Protein AF-A0A968T5V4-F1 (afdb_monomer_lite)

Sequence (130 aa):
MKSITGNLVNMLKSNQYDEAEVVYFSEYIPVFDTMREAMNQYTDLFLAETDTNYIQAQKTGKGIYVSTSIGFLLLITILIFSAYLLTISITVPLKNVITAAEEIAGGNLHVKIEAEGNNETTQVLKAVEK

Secondary structure (DSSP, 8-state):
---HHHHHHHHHHTT-HHHHHHHIIIIIHHHHHHHHHHHHHHHHHHHHHHHHHHHHHHHHHHHHHHHHHHHHHHHHHHHHHHHHHHIIIIIHHHHHHHHHHHHHHTT---------SSSHHHHHHHHH--

Foldseek 3Di:
DDDLVNVLVVCVVVVVVVVSVCSCVPPVVVVVVVVVVVVVVVVVVVVVVVVVV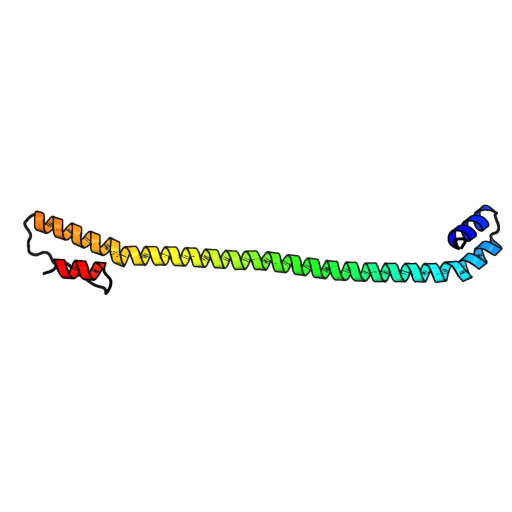VVVVVVVVVVVVVVVVVVVVVVVVVVVVVVVCCCVVPVVLVVLVVVQVVVVVVVPPPRARDQDDDDPSSVVSVVVRD

Radius of gyration: 44.03 Å; chains: 1; bounding box: 76×30×112 Å

Structure (mmCIF, N/CA/C/O backbone):
data_AF-A0A968T5V4-F1
#
_entry.id   AF-A0A968T5V4-F1
#
loop_
_atom_site.group_PDB
_atom_site.id
_atom_site.type_symbol
_atom_site.label_atom_id
_atom_site.label_alt_id
_atom_site.label_comp_id
_atom_site.label_asym_id
_atom_site.label_entity_id
_atom_site.label_seq_id
_atom_site.pdbx_PDB_ins_code
_atom_site.Cartn_x
_atom_site.Cartn_y
_atom_site.Cartn_z
_atom_site.occupancy
_atom_site.B_iso_or_equiv
_atom_site.auth_seq_id
_atom_site.auth_comp_id
_atom_site.auth_asym_id
_atom_site.auth_atom_id
_atom_site.pdbx_PDB_model_num
ATOM 1 N N . MET A 1 1 ? 41.272 4.673 -35.812 1.00 44.31 1 MET A N 1
ATOM 2 C CA . MET A 1 1 ? 40.244 4.055 -36.677 1.00 44.31 1 MET A CA 1
ATOM 3 C C . MET A 1 1 ? 39.354 5.175 -37.202 1.00 44.31 1 MET A C 1
ATOM 5 O O . MET A 1 1 ? 38.742 5.853 -36.388 1.00 44.31 1 MET A O 1
ATOM 9 N N . LYS A 1 2 ? 39.362 5.470 -38.510 1.00 58.44 2 LYS A N 1
ATOM 10 C CA . LYS A 1 2 ? 38.419 6.447 -39.093 1.00 58.44 2 LYS A CA 1
ATOM 11 C C . LYS A 1 2 ? 37.011 5.839 -39.029 1.00 58.44 2 LYS A C 1
ATOM 13 O O . LYS A 1 2 ? 36.854 4.670 -39.353 1.00 58.44 2 LYS A O 1
ATOM 18 N N . SER A 1 3 ? 36.013 6.608 -38.598 1.00 83.56 3 SER A N 1
ATOM 19 C CA . SER A 1 3 ? 34.607 6.177 -38.623 1.00 83.56 3 SER A CA 1
ATOM 20 C C . SER A 1 3 ? 34.164 5.943 -40.074 1.00 83.56 3 SER A C 1
ATOM 22 O O . SER A 1 3 ? 34.372 6.830 -40.903 1.00 83.56 3 SER A O 1
ATOM 24 N N . ILE A 1 4 ? 33.549 4.788 -40.372 1.00 86.75 4 ILE A N 1
ATOM 25 C CA . ILE A 1 4 ? 32.972 4.462 -41.695 1.00 86.75 4 ILE A CA 1
ATOM 26 C C . ILE A 1 4 ? 31.987 5.562 -42.113 1.00 86.75 4 ILE A C 1
ATOM 28 O O . ILE A 1 4 ? 32.078 6.087 -43.218 1.00 86.75 4 ILE A O 1
ATOM 32 N N . THR A 1 5 ? 31.145 6.019 -41.180 1.00 89.69 5 THR A N 1
ATOM 33 C CA . THR A 1 5 ? 30.246 7.168 -41.358 1.00 89.69 5 THR A CA 1
ATOM 34 C C . THR A 1 5 ? 31.005 8.432 -41.752 1.00 89.69 5 THR A C 1
ATOM 36 O O . THR A 1 5 ? 30.623 9.127 -42.687 1.00 89.69 5 THR A O 1
ATOM 39 N N . GLY A 1 6 ? 32.105 8.736 -41.059 1.00 90.19 6 GLY A N 1
ATOM 40 C CA . GLY A 1 6 ? 32.927 9.907 -41.361 1.00 90.19 6 GLY A CA 1
ATOM 41 C C . GLY A 1 6 ? 33.597 9.828 -42.734 1.00 90.19 6 GLY A C 1
ATOM 42 O O . GLY A 1 6 ? 33.727 10.846 -43.408 1.00 90.19 6 GLY A O 1
ATOM 43 N N . ASN A 1 7 ? 34.003 8.631 -43.165 1.00 89.69 7 ASN A N 1
ATOM 44 C CA . ASN A 1 7 ? 34.577 8.410 -44.491 1.00 89.69 7 ASN A CA 1
ATOM 45 C C . ASN A 1 7 ? 33.524 8.582 -45.594 1.00 89.69 7 ASN A C 1
ATOM 47 O O . ASN A 1 7 ? 33.723 9.373 -46.512 1.00 89.69 7 ASN A O 1
ATOM 51 N N . LEU A 1 8 ? 32.367 7.939 -45.430 1.00 90.12 8 LEU A N 1
ATOM 52 C CA . LEU A 1 8 ? 31.236 8.043 -46.348 1.00 90.12 8 LEU A CA 1
ATOM 53 C C . LEU A 1 8 ? 30.774 9.500 -46.519 1.00 90.12 8 LEU A C 1
ATOM 55 O O . LEU A 1 8 ? 30.615 9.980 -47.637 1.00 90.12 8 LEU A O 1
ATOM 59 N N . VAL A 1 9 ? 30.637 10.246 -45.418 1.00 91.50 9 VAL A N 1
ATOM 60 C CA . VAL A 1 9 ? 30.267 11.672 -45.452 1.00 91.50 9 VAL A CA 1
ATOM 61 C C . VAL A 1 9 ? 31.297 12.513 -46.210 1.00 91.50 9 VAL A C 1
ATOM 63 O O . VAL A 1 9 ? 30.924 13.465 -46.893 1.00 91.50 9 VAL A O 1
ATOM 66 N N . ASN A 1 10 ? 32.585 12.182 -46.114 1.00 92.62 10 ASN A N 1
ATOM 67 C CA . ASN A 1 10 ? 33.622 12.892 -46.859 1.00 92.62 10 ASN A CA 1
ATOM 68 C C . ASN A 1 10 ? 33.569 12.574 -48.360 1.00 92.62 10 ASN A C 1
ATOM 70 O O . ASN A 1 10 ? 33.668 13.501 -49.156 1.00 92.62 10 ASN A O 1
ATOM 74 N N . MET A 1 11 ? 33.344 11.314 -48.748 1.00 91.75 11 MET A N 1
ATOM 75 C CA . MET A 1 11 ? 33.174 10.922 -50.157 1.00 91.75 11 MET A CA 1
ATOM 76 C C . MET A 1 11 ? 31.968 11.625 -50.794 1.00 91.75 11 MET A C 1
ATOM 78 O O . MET A 1 11 ? 32.076 12.180 -51.887 1.00 91.75 11 MET A O 1
ATOM 82 N N . LEU A 1 12 ? 30.853 11.718 -50.060 1.00 90.56 12 LEU A N 1
ATOM 83 C CA . LEU A 1 12 ? 29.663 12.455 -50.494 1.00 90.56 12 LEU A CA 1
ATOM 84 C C . LEU A 1 12 ? 29.931 13.960 -50.672 1.00 90.56 12 LEU A C 1
ATOM 86 O O . LEU A 1 12 ? 29.453 14.559 -51.632 1.00 90.56 12 LEU A O 1
ATOM 90 N N . LYS A 1 13 ? 30.717 14.582 -49.781 1.00 92.88 13 LYS A N 1
ATOM 91 C CA . LYS A 1 13 ? 31.098 16.007 -49.882 1.00 92.88 13 LYS A CA 1
ATOM 92 C C . LYS A 1 13 ? 32.077 16.290 -51.023 1.00 92.88 13 LYS A C 1
ATOM 94 O O . LYS A 1 13 ? 32.057 17.386 -51.575 1.00 92.88 13 LYS A O 1
ATOM 99 N N . SER A 1 14 ? 32.913 15.317 -51.366 1.00 94.44 14 SER A N 1
ATOM 100 C CA . SER A 1 14 ? 33.883 15.401 -52.461 1.00 94.44 14 SER A CA 1
ATOM 101 C C . SER A 1 14 ? 33.298 15.016 -53.829 1.00 94.44 14 SER A C 1
ATOM 103 O O . SER A 1 14 ? 34.046 14.967 -54.800 1.00 94.44 14 SER A O 1
ATOM 105 N N . ASN A 1 15 ? 31.981 14.779 -53.931 1.00 93.12 15 ASN A N 1
ATOM 106 C CA . ASN A 1 15 ? 31.274 14.317 -55.140 1.00 93.12 15 ASN A CA 1
ATOM 107 C C . ASN A 1 15 ? 31.749 12.948 -55.673 1.00 93.12 15 ASN A C 1
ATOM 109 O O . ASN A 1 15 ? 31.599 12.650 -56.856 1.00 93.12 15 ASN A O 1
ATOM 113 N N . GLN A 1 16 ? 32.311 12.100 -54.808 1.00 94.19 16 GLN A N 1
ATOM 114 C CA . GLN A 1 16 ? 32.752 10.742 -55.146 1.00 94.19 16 GLN A CA 1
ATOM 115 C C . GLN A 1 16 ? 31.593 9.756 -54.946 1.00 94.19 16 GLN A C 1
ATOM 117 O O . GLN A 1 16 ? 31.594 8.960 -54.008 1.00 94.19 16 GLN A O 1
ATOM 122 N N . TYR A 1 17 ? 30.559 9.863 -55.783 1.00 91.56 17 TYR A N 1
ATOM 123 C CA . TYR A 1 17 ? 29.305 9.127 -55.588 1.00 91.56 17 TYR A CA 1
ATOM 124 C C . TYR A 1 17 ? 29.439 7.618 -55.806 1.00 91.56 17 TYR A C 1
ATOM 126 O O . TYR A 1 17 ? 28.932 6.863 -54.985 1.00 91.56 17 TYR A O 1
ATOM 134 N N . ASP A 1 18 ? 30.174 7.186 -56.831 1.00 93.19 18 ASP A N 1
ATOM 135 C CA . ASP A 1 18 ? 30.348 5.758 -57.138 1.00 93.19 18 ASP A CA 1
ATOM 136 C C . ASP A 1 18 ? 31.085 5.025 -56.000 1.00 93.19 18 ASP A C 1
ATOM 138 O O . ASP A 1 18 ? 30.702 3.941 -55.566 1.00 93.19 18 ASP A O 1
ATOM 142 N N . GLU A 1 19 ? 32.125 5.654 -55.449 1.00 89.56 19 GLU A N 1
ATOM 143 C CA . GLU A 1 19 ? 32.884 5.120 -54.313 1.00 89.56 19 GLU A CA 1
ATOM 144 C C . GLU A 1 19 ? 32.065 5.163 -53.015 1.00 89.56 19 GLU A C 1
ATOM 146 O O . GLU A 1 19 ? 32.116 4.229 -52.211 1.00 89.56 19 GLU A O 1
ATOM 151 N N . ALA A 1 20 ? 31.267 6.220 -52.820 1.00 91.00 20 ALA A N 1
ATOM 152 C CA . ALA A 1 20 ? 30.357 6.326 -51.686 1.00 91.00 20 ALA A CA 1
ATOM 153 C C . ALA A 1 20 ? 29.264 5.249 -51.727 1.00 91.00 20 ALA A C 1
ATOM 155 O O . ALA A 1 20 ? 28.933 4.692 -50.683 1.00 91.00 20 ALA A O 1
ATOM 156 N N . GLU A 1 21 ? 28.725 4.932 -52.905 1.00 92.00 21 GLU A N 1
ATOM 157 C CA . GLU A 1 21 ? 27.712 3.892 -53.092 1.00 92.00 21 GLU A CA 1
ATOM 158 C C . GLU A 1 21 ? 28.250 2.515 -52.692 1.00 92.00 21 GLU A C 1
ATOM 160 O O . GLU A 1 21 ? 27.620 1.800 -51.907 1.00 92.00 21 GLU A O 1
ATOM 165 N N . VAL A 1 22 ? 29.458 2.178 -53.154 1.00 93.69 22 VAL A N 1
ATOM 166 C CA . VAL A 1 22 ? 30.119 0.919 -52.792 1.00 93.69 22 VAL A CA 1
ATOM 167 C C . VAL A 1 22 ? 30.301 0.825 -51.280 1.00 93.69 22 VAL A C 1
ATOM 169 O O . VAL A 1 22 ? 29.903 -0.174 -50.682 1.00 93.69 22 VAL A O 1
ATO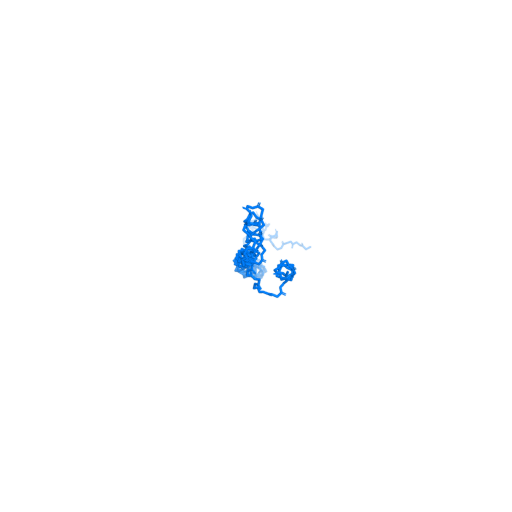M 172 N N . VAL A 1 23 ? 30.840 1.861 -50.632 1.00 92.06 23 VAL A N 1
ATOM 173 C CA . VAL A 1 23 ? 31.055 1.868 -49.173 1.00 92.06 23 VAL A CA 1
ATOM 174 C C . VAL A 1 23 ? 29.729 1.826 -48.406 1.00 92.06 23 VAL A C 1
ATOM 176 O O . VAL A 1 23 ? 29.628 1.157 -47.375 1.00 92.06 23 VAL A O 1
ATOM 179 N N . TYR A 1 24 ? 28.695 2.500 -48.913 1.00 91.62 24 TYR A N 1
ATOM 180 C CA . TYR A 1 24 ? 27.369 2.519 -48.307 1.00 91.62 24 TYR A CA 1
ATOM 181 C C . TYR A 1 24 ? 26.746 1.119 -48.258 1.00 91.62 24 TYR A C 1
ATOM 183 O O . TYR A 1 24 ? 26.367 0.652 -47.183 1.00 91.62 24 TYR A O 1
ATOM 191 N N . PHE A 1 25 ? 26.681 0.421 -49.393 1.00 93.81 25 PHE A N 1
ATOM 192 C CA . PHE A 1 25 ? 26.017 -0.880 -49.463 1.00 93.81 25 PHE A CA 1
ATOM 193 C C . PHE A 1 25 ? 26.864 -2.041 -48.932 1.00 93.81 25 PHE A C 1
ATOM 195 O O . PHE A 1 25 ? 26.299 -3.005 -48.420 1.00 93.81 25 PHE A O 1
ATOM 202 N N . SER A 1 26 ? 28.196 -1.970 -49.028 1.00 91.38 26 SER A N 1
ATOM 203 C CA . SER A 1 26 ? 29.071 -3.084 -48.632 1.00 91.38 26 SER A CA 1
ATOM 204 C C . SER A 1 26 ? 29.490 -3.056 -47.162 1.00 91.38 26 SER A C 1
ATOM 206 O O . SER A 1 26 ? 29.491 -4.097 -46.510 1.00 91.38 26 SER A O 1
ATOM 208 N N . GLU A 1 27 ? 29.831 -1.883 -46.626 1.00 89.31 27 GLU A N 1
ATOM 209 C CA . GLU A 1 27 ? 30.419 -1.764 -45.287 1.00 89.31 27 GLU A CA 1
ATOM 210 C C . GLU A 1 27 ? 29.476 -1.073 -44.301 1.00 89.31 27 GLU A C 1
ATOM 212 O O . GLU A 1 27 ? 29.354 -1.495 -43.151 1.00 89.31 27 GLU A O 1
ATOM 217 N N . TYR A 1 28 ? 28.796 -0.009 -44.732 1.00 91.25 28 TYR A N 1
ATOM 218 C CA . TYR A 1 28 ? 27.993 0.815 -43.832 1.00 91.25 28 TYR A CA 1
ATOM 219 C C . TYR A 1 28 ? 26.662 0.156 -43.448 1.00 91.25 28 TYR A C 1
ATOM 221 O O . TYR A 1 28 ? 26.364 0.058 -42.257 1.00 91.25 28 TYR A O 1
ATOM 229 N N . ILE A 1 29 ? 25.875 -0.311 -44.426 1.00 93.88 29 ILE A N 1
ATOM 230 C CA . ILE A 1 29 ? 24.549 -0.909 -44.189 1.00 93.88 29 ILE A CA 1
ATOM 231 C C . ILE A 1 29 ? 24.602 -2.095 -43.207 1.00 93.88 29 ILE A C 1
ATOM 233 O O . ILE A 1 29 ? 23.868 -2.046 -42.221 1.00 93.88 29 ILE A O 1
ATOM 237 N N . PRO A 1 30 ? 25.483 -3.105 -43.362 1.00 93.69 30 PRO A N 1
ATOM 238 C CA . PRO A 1 30 ? 25.501 -4.256 -42.452 1.00 93.69 30 PRO A CA 1
ATOM 239 C C . PRO A 1 30 ? 25.821 -3.884 -40.996 1.00 93.69 30 PRO A C 1
ATOM 241 O O . PRO A 1 30 ? 25.222 -4.407 -40.052 1.00 93.69 30 PRO A O 1
ATOM 244 N N . VAL A 1 31 ? 26.753 -2.945 -40.801 1.00 91.75 31 VAL A N 1
ATOM 245 C CA . VAL A 1 31 ? 27.130 -2.451 -39.468 1.00 91.75 31 VAL A CA 1
ATOM 246 C C . VAL A 1 31 ? 25.992 -1.630 -38.859 1.00 91.75 31 VAL A C 1
ATOM 248 O O . VAL A 1 31 ? 25.696 -1.761 -37.670 1.00 91.75 31 VAL A O 1
ATOM 251 N N . PHE A 1 32 ? 25.329 -0.807 -39.670 1.00 91.19 32 PHE A N 1
ATOM 252 C CA . PHE A 1 32 ? 24.190 -0.009 -39.234 1.00 91.19 32 PHE A CA 1
ATOM 253 C C . PHE A 1 32 ? 22.974 -0.874 -38.880 1.00 91.19 32 PHE A C 1
ATOM 255 O O . PHE A 1 32 ? 22.326 -0.620 -37.867 1.00 91.19 32 PHE A O 1
ATOM 262 N N . ASP A 1 33 ? 22.690 -1.922 -39.654 1.00 94.56 33 ASP A N 1
ATOM 263 C CA . ASP A 1 33 ? 21.612 -2.866 -39.356 1.00 94.56 33 ASP A CA 1
ATOM 264 C C . ASP A 1 33 ? 21.865 -3.618 -38.052 1.00 94.56 33 ASP A C 1
ATOM 266 O O . ASP A 1 33 ? 20.965 -3.698 -37.219 1.00 94.56 33 ASP A O 1
ATOM 270 N N . THR A 1 34 ? 23.106 -4.048 -37.808 1.00 93.00 34 THR A N 1
ATOM 271 C CA . THR A 1 34 ? 23.495 -4.663 -36.528 1.00 93.00 34 THR A CA 1
ATOM 272 C C . THR A 1 34 ? 23.260 -3.706 -35.352 1.00 93.00 34 THR A C 1
ATOM 274 O O . THR A 1 34 ? 22.718 -4.092 -34.316 1.00 93.00 34 THR A O 1
ATOM 277 N N . MET A 1 35 ? 23.630 -2.428 -35.505 1.00 92.38 35 MET A N 1
ATOM 278 C CA . MET A 1 35 ? 23.379 -1.403 -34.486 1.00 92.38 35 MET A CA 1
ATOM 279 C C . MET A 1 35 ? 21.878 -1.195 -34.252 1.00 92.38 35 MET A C 1
ATOM 281 O O . MET A 1 35 ? 21.431 -1.097 -33.109 1.00 92.38 35 MET A O 1
ATOM 285 N N . ARG A 1 36 ? 21.094 -1.124 -35.332 1.00 93.75 36 ARG A N 1
ATOM 286 C CA . ARG A 1 36 ? 19.643 -0.935 -35.278 1.00 93.75 36 ARG A CA 1
ATOM 287 C C . ARG A 1 36 ? 18.950 -2.115 -34.605 1.00 93.75 36 ARG A C 1
ATOM 289 O O . ARG A 1 36 ? 18.069 -1.897 -33.781 1.00 93.75 36 ARG A O 1
ATOM 296 N N . GLU A 1 37 ? 19.367 -3.338 -34.906 1.00 95.94 37 GLU A N 1
ATOM 297 C CA . GLU A 1 37 ? 18.835 -4.544 -34.278 1.00 95.94 37 GLU A CA 1
ATOM 298 C C . GLU A 1 37 ? 19.125 -4.570 -32.774 1.00 95.94 37 GLU A C 1
ATOM 300 O O . GLU A 1 37 ? 18.211 -4.791 -31.983 1.00 95.94 37 GLU A O 1
ATOM 305 N N . ALA A 1 38 ? 20.349 -4.231 -32.360 1.00 93.62 38 ALA A N 1
ATOM 306 C CA . ALA A 1 38 ? 20.692 -4.118 -30.944 1.00 93.62 38 ALA A CA 1
ATOM 307 C C . ALA A 1 38 ? 19.853 -3.045 -30.217 1.00 93.62 38 ALA A C 1
ATOM 309 O O . ALA A 1 38 ? 19.398 -3.268 -29.094 1.00 93.62 38 ALA A O 1
ATOM 310 N N . MET A 1 39 ? 19.599 -1.894 -30.854 1.00 94.00 39 MET A N 1
ATOM 311 C CA . MET A 1 39 ? 18.727 -0.856 -30.284 1.00 94.00 39 MET A CA 1
ATOM 312 C C . MET A 1 39 ? 17.257 -1.284 -30.210 1.00 94.00 39 MET A C 1
ATOM 314 O O . MET A 1 39 ? 16.578 -0.951 -29.236 1.00 94.00 39 MET A O 1
ATOM 318 N N . ASN A 1 40 ? 16.766 -2.028 -31.203 1.00 94.88 40 ASN A N 1
ATOM 319 C CA . ASN A 1 40 ? 15.416 -2.587 -31.184 1.00 94.88 40 ASN A CA 1
ATOM 320 C C . ASN A 1 40 ? 15.269 -3.604 -30.048 1.00 94.88 40 ASN A C 1
ATOM 322 O O . ASN A 1 40 ? 14.364 -3.464 -29.238 1.00 94.88 40 ASN A O 1
ATOM 326 N N . GLN A 1 41 ? 16.212 -4.542 -29.909 1.00 92.81 41 GLN A N 1
ATOM 327 C CA . GLN A 1 41 ? 16.214 -5.515 -28.811 1.00 92.81 41 GLN A CA 1
ATOM 328 C C . GLN A 1 41 ? 16.244 -4.833 -27.438 1.00 92.81 41 GLN A C 1
ATOM 330 O O . GLN A 1 41 ? 15.524 -5.237 -26.528 1.00 92.81 41 GLN A O 1
ATOM 335 N N . TYR A 1 42 ? 17.042 -3.774 -27.281 1.00 89.31 42 TYR A N 1
ATOM 336 C CA . TYR A 1 42 ? 17.067 -2.998 -26.041 1.00 89.31 42 TYR A CA 1
ATOM 337 C C . TYR A 1 42 ? 15.726 -2.306 -25.764 1.00 89.31 42 TYR A C 1
ATOM 339 O O . TYR A 1 42 ? 15.248 -2.307 -24.631 1.00 89.31 42 TYR A O 1
ATOM 347 N N . THR A 1 43 ? 15.101 -1.745 -26.799 1.00 90.94 43 THR A N 1
ATOM 348 C CA . THR A 1 43 ? 13.793 -1.089 -26.696 1.00 90.94 43 THR A CA 1
ATOM 349 C C . THR A 1 43 ? 12.697 -2.095 -26.352 1.00 90.94 43 THR A C 1
ATOM 351 O O . THR A 1 43 ? 11.890 -1.821 -25.470 1.00 90.94 43 THR A O 1
ATOM 354 N N . ASP A 1 44 ? 12.701 -3.276 -26.970 1.00 90.25 44 ASP A N 1
ATOM 355 C CA . ASP A 1 44 ? 11.755 -4.358 -26.681 1.00 90.25 44 ASP A CA 1
ATOM 356 C C . ASP A 1 44 ? 11.891 -4.853 -25.235 1.00 90.25 44 ASP A C 1
ATOM 358 O O . ASP A 1 44 ? 10.887 -5.038 -24.546 1.00 90.25 44 ASP A O 1
ATOM 362 N N . LEU A 1 45 ? 13.126 -5.002 -24.738 1.00 85.00 45 LEU A N 1
ATOM 363 C CA . LEU A 1 45 ? 13.390 -5.331 -23.333 1.00 85.00 45 LEU A CA 1
ATOM 364 C C . LEU A 1 45 ? 12.853 -4.248 -22.391 1.00 85.00 45 LEU A C 1
ATOM 366 O O . LEU A 1 45 ? 12.186 -4.565 -21.406 1.00 85.00 45 LEU A O 1
ATOM 370 N N . PHE A 1 46 ? 13.102 -2.977 -22.710 1.00 79.19 46 PHE A N 1
ATOM 371 C CA . PHE A 1 46 ? 12.642 -1.855 -21.898 1.00 79.19 46 PHE A CA 1
ATOM 372 C C . PHE A 1 46 ? 11.111 -1.757 -21.882 1.00 79.19 46 PHE A C 1
ATOM 374 O O . PHE A 1 46 ? 10.521 -1.536 -20.826 1.00 79.19 46 PHE A O 1
ATOM 381 N N . LEU A 1 47 ? 10.459 -1.983 -23.028 1.00 82.25 47 LEU A N 1
ATOM 382 C CA . LEU A 1 47 ? 9.001 -1.993 -23.152 1.00 82.25 47 LEU A CA 1
ATOM 383 C C . LEU A 1 47 ? 8.370 -3.150 -22.365 1.00 82.25 47 LEU A C 1
ATOM 385 O O . LEU A 1 47 ? 7.436 -2.927 -21.589 1.00 82.25 47 LEU A O 1
ATOM 389 N N . ALA A 1 48 ? 8.921 -4.361 -22.488 1.00 77.38 48 ALA A N 1
ATOM 390 C CA . ALA A 1 48 ? 8.469 -5.529 -21.733 1.00 77.38 48 ALA A CA 1
ATOM 391 C C . ALA A 1 48 ? 8.611 -5.328 -20.212 1.00 77.38 48 ALA A C 1
ATOM 393 O O . ALA A 1 48 ? 7.733 -5.715 -19.431 1.00 77.38 48 ALA A O 1
ATOM 394 N N . GLU A 1 49 ? 9.694 -4.682 -19.778 1.00 69.25 49 GLU A N 1
ATOM 395 C CA . GLU A 1 49 ? 9.896 -4.322 -18.378 1.00 69.25 49 GLU A CA 1
ATOM 396 C C . GLU A 1 49 ? 8.911 -3.234 -17.921 1.00 69.25 49 GLU A C 1
ATOM 398 O O . GLU A 1 49 ? 8.332 -3.354 -16.839 1.00 69.25 49 GLU A O 1
ATOM 403 N N . THR A 1 50 ? 8.633 -2.213 -18.741 1.00 63.78 50 THR A N 1
ATOM 404 C CA . THR A 1 50 ? 7.643 -1.179 -18.395 1.00 63.78 50 THR A CA 1
ATOM 405 C C . THR A 1 50 ? 6.223 -1.719 -18.268 1.00 63.78 50 THR A C 1
ATOM 407 O O . THR A 1 50 ? 5.533 -1.330 -17.326 1.00 63.78 50 THR A O 1
ATOM 410 N N . ASP A 1 51 ? 5.795 -2.658 -19.115 1.00 66.75 51 ASP A N 1
ATOM 411 C CA . ASP A 1 51 ? 4.480 -3.300 -18.978 1.00 66.75 51 ASP A CA 1
ATOM 412 C C . ASP A 1 51 ? 4.395 -4.125 -17.689 1.00 66.75 51 ASP A C 1
ATOM 414 O O . ASP A 1 51 ? 3.402 -4.077 -16.952 1.00 66.75 51 ASP A O 1
ATOM 418 N N . THR A 1 52 ? 5.474 -4.834 -17.355 1.00 64.19 52 THR A N 1
ATOM 419 C CA . THR A 1 52 ? 5.550 -5.640 -16.132 1.00 64.19 52 THR A CA 1
ATOM 420 C C . THR A 1 52 ? 5.539 -4.758 -14.881 1.00 64.19 52 THR A C 1
ATOM 422 O O . THR A 1 52 ? 4.776 -5.016 -13.944 1.00 64.19 52 THR A O 1
ATOM 425 N N . ASN A 1 53 ? 6.322 -3.678 -14.879 1.00 63.28 53 ASN A N 1
ATOM 426 C CA . ASN A 1 53 ? 6.390 -2.709 -13.787 1.00 63.28 53 ASN A CA 1
ATOM 427 C C . ASN A 1 53 ? 5.078 -1.933 -13.632 1.00 63.28 53 ASN A C 1
ATOM 429 O O . ASN A 1 53 ? 4.638 -1.696 -12.507 1.00 63.28 53 ASN A O 1
ATOM 433 N N . TYR A 1 54 ? 4.395 -1.605 -14.730 1.00 62.81 54 TYR A N 1
ATOM 434 C CA . TYR A 1 54 ? 3.085 -0.957 -14.700 1.00 62.81 54 TYR A CA 1
ATOM 435 C C . TYR A 1 54 ? 2.011 -1.865 -14.082 1.00 62.81 54 TYR A C 1
ATOM 437 O O . TYR A 1 54 ? 1.238 -1.436 -13.218 1.00 62.81 54 TYR A O 1
ATOM 445 N N . ILE A 1 55 ? 1.993 -3.150 -14.453 1.00 62.31 55 ILE A N 1
ATOM 446 C CA . ILE A 1 55 ? 1.069 -4.137 -13.877 1.00 62.31 55 ILE A CA 1
ATOM 447 C C . ILE A 1 55 ? 1.389 -4.391 -12.396 1.00 62.31 55 ILE A C 1
ATOM 449 O O . ILE A 1 55 ? 0.467 -4.485 -11.579 1.00 62.31 55 ILE A O 1
ATOM 453 N N . GLN A 1 56 ? 2.668 -4.485 -12.020 1.00 60.75 56 GLN A N 1
ATOM 454 C CA . GLN A 1 56 ? 3.069 -4.657 -10.621 1.00 60.75 56 GLN A CA 1
ATOM 455 C C . GLN A 1 56 ? 2.732 -3.429 -9.769 1.00 60.75 56 GLN A C 1
ATOM 457 O O . GLN A 1 56 ? 2.154 -3.590 -8.696 1.00 60.75 56 GLN A O 1
ATOM 462 N N . ALA A 1 57 ? 2.989 -2.212 -10.254 1.00 61.59 57 ALA A N 1
ATOM 463 C CA . ALA A 1 57 ? 2.645 -0.980 -9.547 1.00 61.59 57 ALA A CA 1
ATOM 464 C C . ALA A 1 57 ? 1.133 -0.882 -9.273 1.00 61.59 57 ALA A C 1
ATOM 466 O O . ALA A 1 57 ? 0.720 -0.560 -8.155 1.00 61.59 57 ALA A O 1
ATOM 467 N N . GLN A 1 58 ? 0.292 -1.249 -10.247 1.00 61.62 58 GLN A N 1
ATOM 468 C CA . GLN A 1 58 ? -1.161 -1.289 -10.051 1.00 61.62 58 GLN A CA 1
ATOM 469 C C . GLN A 1 58 ? -1.609 -2.359 -9.042 1.00 61.62 58 GLN A C 1
ATOM 471 O O . GLN A 1 58 ? -2.535 -2.119 -8.259 1.00 61.62 58 GLN A O 1
ATOM 476 N N . LYS A 1 59 ? -0.969 -3.536 -9.029 1.00 60.34 59 LYS A N 1
ATOM 477 C CA . LYS A 1 59 ? -1.275 -4.606 -8.064 1.00 60.34 59 LYS A CA 1
ATOM 478 C C . LYS A 1 59 ? -0.855 -4.231 -6.642 1.00 60.34 59 LYS A C 1
ATOM 480 O O . LYS A 1 59 ? -1.640 -4.431 -5.716 1.00 60.34 59 LYS A O 1
ATOM 485 N N . THR A 1 60 ? 0.323 -3.635 -6.472 1.00 61.50 60 THR A N 1
ATOM 486 C CA . THR A 1 60 ? 0.824 -3.180 -5.167 1.00 61.50 60 THR A CA 1
ATOM 487 C C . THR A 1 60 ? -0.055 -2.072 -4.592 1.00 61.50 60 THR A C 1
ATOM 489 O O . THR A 1 60 ? -0.439 -2.147 -3.426 1.00 61.50 60 THR A O 1
ATOM 492 N N . GLY A 1 61 ? -0.474 -1.102 -5.415 1.00 61.47 61 GLY A N 1
ATOM 493 C CA . GLY A 1 61 ? -1.392 -0.044 -4.985 1.00 61.47 61 GLY A CA 1
ATOM 494 C C . GLY A 1 61 ? -2.719 -0.598 -4.458 1.00 61.47 61 GLY A C 1
ATOM 495 O O . GLY A 1 61 ? -3.110 -0.302 -3.330 1.00 61.47 61 GLY A O 1
ATOM 496 N N . LYS A 1 62 ? -3.391 -1.469 -5.225 1.00 62.22 62 LYS A N 1
ATOM 497 C CA . LYS A 1 62 ? -4.668 -2.078 -4.802 1.00 62.22 62 LYS A CA 1
ATOM 498 C C . LYS A 1 62 ? -4.527 -2.975 -3.568 1.00 62.22 62 LYS A C 1
ATOM 500 O O . LYS A 1 62 ? -5.412 -2.958 -2.715 1.00 62.22 62 LYS A O 1
ATOM 505 N N . GLY A 1 63 ? -3.431 -3.728 -3.454 1.00 64.44 63 GLY A N 1
ATOM 506 C CA . GLY A 1 63 ? -3.174 -4.599 -2.303 1.00 64.44 63 GLY A CA 1
ATOM 507 C C . GLY A 1 63 ? -3.046 -3.829 -0.987 1.00 64.44 63 GLY A C 1
ATOM 508 O O . GLY A 1 63 ? -3.611 -4.246 0.024 1.00 64.44 63 GLY A O 1
ATOM 509 N N . ILE A 1 64 ? -2.374 -2.673 -1.014 1.00 72.00 64 ILE A N 1
ATOM 510 C CA . ILE A 1 64 ? -2.222 -1.806 0.162 1.00 72.00 64 ILE A CA 1
ATOM 511 C C . ILE A 1 64 ? -3.582 -1.259 0.605 1.00 72.00 64 ILE A C 1
ATOM 513 O O . ILE A 1 64 ? -3.933 -1.401 1.773 1.00 72.00 64 ILE A O 1
ATOM 517 N N . TYR A 1 65 ? -4.388 -0.716 -0.317 1.00 75.62 65 TYR A N 1
ATOM 518 C CA . TYR A 1 65 ? -5.709 -0.180 0.034 1.00 75.62 65 TYR A CA 1
ATOM 519 C C . TYR A 1 65 ? -6.621 -1.237 0.666 1.00 75.62 65 TYR A C 1
ATOM 521 O O . TYR A 1 65 ? -7.213 -0.981 1.711 1.00 75.62 65 TYR A O 1
ATOM 529 N N . VAL A 1 66 ? -6.701 -2.436 0.080 1.00 81.31 66 VAL A N 1
ATOM 530 C CA . VAL A 1 66 ? -7.557 -3.512 0.607 1.00 81.31 66 VAL A CA 1
ATOM 531 C C . VAL A 1 66 ? -7.082 -3.977 1.985 1.00 81.31 66 VAL A C 1
ATOM 533 O O . VAL A 1 66 ? -7.896 -4.096 2.900 1.00 81.31 66 VAL A O 1
ATOM 536 N N . SER A 1 67 ? -5.776 -4.195 2.160 1.00 77.50 67 SER A N 1
ATOM 537 C CA . SER A 1 67 ? -5.211 -4.639 3.440 1.00 77.50 67 SER A CA 1
ATOM 538 C C . SER A 1 67 ? -5.443 -3.608 4.551 1.00 77.50 67 SER A C 1
ATOM 540 O O . SER A 1 67 ? -5.923 -3.945 5.636 1.00 77.50 67 SER A O 1
ATOM 542 N N . THR A 1 68 ? -5.203 -2.326 4.261 1.00 85.88 68 THR A N 1
ATOM 543 C CA . THR A 1 68 ? -5.445 -1.234 5.209 1.00 85.88 68 THR A CA 1
ATOM 544 C C . THR A 1 68 ? -6.929 -1.101 5.559 1.00 85.88 68 THR A C 1
ATOM 546 O O . THR A 1 68 ? -7.260 -0.966 6.736 1.00 85.88 68 THR A O 1
ATOM 549 N N . SER A 1 69 ? -7.840 -1.198 4.584 1.00 89.44 69 SER A N 1
ATOM 550 C CA . SER A 1 69 ? -9.285 -1.147 4.846 1.00 89.44 69 SER A CA 1
ATOM 551 C C . SER A 1 69 ? -9.769 -2.291 5.741 1.00 89.44 69 SER A C 1
ATOM 553 O O . SER A 1 69 ? -10.558 -2.052 6.655 1.00 89.44 69 SER A O 1
ATOM 555 N N . ILE A 1 70 ? -9.275 -3.515 5.531 1.00 92.94 70 ILE A N 1
ATOM 556 C CA . ILE A 1 70 ? -9.599 -4.663 6.394 1.00 92.94 70 ILE A CA 1
ATOM 557 C C . ILE A 1 70 ? -9.070 -4.429 7.815 1.00 92.94 70 ILE A C 1
ATOM 559 O O . ILE A 1 70 ? -9.794 -4.664 8.783 1.00 92.94 70 ILE A O 1
ATOM 563 N N . GLY A 1 71 ? -7.847 -3.907 7.951 1.00 93.81 71 GLY A N 1
ATOM 564 C CA . GLY A 1 71 ? -7.268 -3.556 9.250 1.00 93.81 71 GLY A CA 1
ATOM 565 C C . GLY A 1 71 ? -8.124 -2.552 10.030 1.00 93.81 71 GLY A C 1
ATOM 566 O O . GLY A 1 71 ? -8.412 -2.770 11.207 1.00 93.81 71 GLY A O 1
ATOM 567 N N . PHE A 1 72 ? -8.604 -1.494 9.370 1.00 95.06 72 PHE A N 1
ATOM 568 C CA . PHE A 1 72 ? -9.499 -0.517 9.998 1.00 95.06 72 PHE A CA 1
ATOM 569 C C . PHE A 1 72 ? -10.844 -1.121 10.416 1.00 95.06 72 PHE A C 1
ATOM 571 O O . PHE A 1 72 ? -11.311 -0.851 11.522 1.00 95.06 72 PHE A O 1
ATOM 578 N N . LEU A 1 73 ? -11.454 -1.962 9.576 1.00 96.25 73 LEU A N 1
ATOM 579 C CA . LEU A 1 73 ? -12.713 -2.635 9.914 1.00 96.25 73 LEU A CA 1
ATOM 580 C C . LEU A 1 73 ? -12.570 -3.542 11.141 1.00 96.25 73 LEU A C 1
ATOM 582 O O . LEU A 1 73 ? -13.435 -3.529 12.021 1.00 96.25 73 LEU A O 1
ATOM 586 N N . LEU A 1 74 ? -11.469 -4.291 11.236 1.00 96.62 74 LEU A N 1
ATOM 587 C CA . LEU A 1 74 ? -11.180 -5.128 12.401 1.00 96.62 74 LEU A CA 1
ATOM 588 C C . LEU A 1 74 ? -10.995 -4.287 13.667 1.00 96.62 74 LEU A C 1
ATOM 590 O O . LEU A 1 74 ? -11.591 -4.604 14.694 1.00 96.62 74 LEU A O 1
ATOM 594 N N . LEU A 1 75 ? -10.239 -3.188 13.589 1.00 97.00 75 LEU A N 1
ATOM 595 C CA . LEU A 1 75 ? -10.047 -2.282 14.724 1.00 97.00 75 LEU A CA 1
ATOM 596 C C . LEU A 1 75 ? -11.372 -1.696 15.222 1.00 97.00 75 LEU A C 1
ATOM 598 O O . LEU A 1 75 ? -11.646 -1.737 16.420 1.00 97.00 75 LEU A O 1
ATOM 602 N N . ILE A 1 76 ? -12.220 -1.204 14.316 1.00 97.38 76 ILE A N 1
ATOM 603 C CA . ILE A 1 76 ? -13.539 -0.663 14.671 1.00 97.38 76 ILE A CA 1
ATOM 604 C C . ILE A 1 76 ? -14.399 -1.741 15.341 1.00 97.38 76 ILE A C 1
ATOM 606 O O . ILE A 1 76 ? -15.030 -1.480 16.364 1.00 97.38 76 ILE A O 1
ATOM 610 N N . THR A 1 77 ? -14.384 -2.963 14.809 1.00 96.81 77 THR A N 1
ATOM 611 C CA . THR A 1 77 ? -15.149 -4.086 15.369 1.00 96.81 77 THR A CA 1
ATOM 612 C C . THR A 1 77 ? -14.692 -4.415 16.790 1.00 96.81 77 THR A C 1
ATOM 614 O O . THR A 1 77 ? -15.525 -4.559 17.684 1.00 96.81 77 THR A O 1
ATOM 617 N N . ILE A 1 78 ? -13.378 -4.472 17.025 1.00 97.12 78 ILE A N 1
ATOM 618 C CA . ILE A 1 78 ? -12.807 -4.730 18.354 1.00 97.12 78 ILE A CA 1
ATOM 619 C C . ILE A 1 78 ? -13.195 -3.622 19.335 1.00 97.12 78 ILE A C 1
ATOM 621 O O . ILE A 1 78 ? -13.560 -3.923 20.471 1.00 97.12 78 ILE A O 1
ATOM 625 N N . LEU A 1 79 ? -13.159 -2.356 18.912 1.00 97.00 79 LEU A N 1
ATOM 626 C CA . LEU A 1 79 ? -13.544 -1.227 19.760 1.00 97.00 79 LEU A CA 1
ATOM 627 C C . LEU A 1 79 ? -15.023 -1.284 20.152 1.00 97.00 79 LEU A C 1
ATOM 629 O O . LEU A 1 79 ? -15.339 -1.157 21.333 1.00 97.00 79 LEU A O 1
ATOM 633 N N . ILE A 1 80 ? -15.919 -1.525 19.190 1.00 96.62 80 ILE A N 1
ATOM 634 C CA . ILE A 1 80 ? -17.361 -1.645 19.452 1.00 96.62 80 ILE A CA 1
ATOM 635 C C . ILE A 1 80 ? -17.632 -2.821 20.393 1.00 96.62 80 ILE A C 1
ATOM 637 O O . ILE A 1 80 ? -18.357 -2.676 21.376 1.00 96.62 80 ILE A O 1
ATOM 641 N N . PHE A 1 81 ? -17.015 -3.973 20.127 1.00 96.56 81 PHE A N 1
ATOM 642 C CA . PHE A 1 81 ? -17.187 -5.165 20.950 1.00 96.56 81 PHE A CA 1
ATOM 643 C C . PHE A 1 81 ? -16.654 -4.964 22.375 1.00 96.56 81 PHE A C 1
ATOM 645 O O . PHE A 1 81 ? -17.320 -5.324 23.343 1.00 96.56 81 PHE A O 1
ATOM 652 N N . SER A 1 82 ? -15.494 -4.320 22.518 1.00 94.06 82 SER A N 1
ATOM 653 C CA . SER A 1 82 ? -14.907 -4.008 23.825 1.00 94.06 82 SER A CA 1
ATOM 654 C C 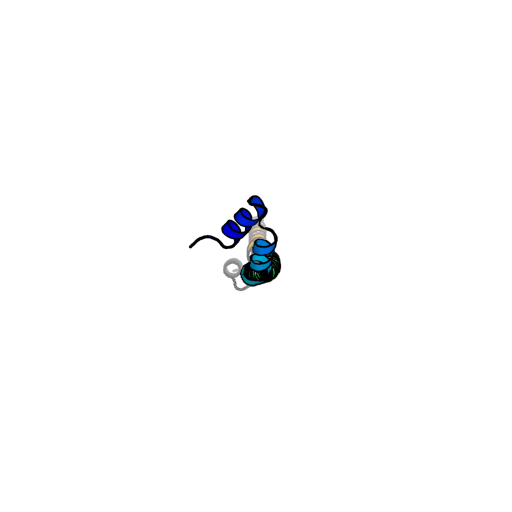. SER A 1 82 ? -15.776 -3.023 24.604 1.00 94.06 82 SER A C 1
ATOM 656 O O . SER A 1 82 ? -16.049 -3.246 25.779 1.00 94.06 82 SER A O 1
ATOM 658 N N . ALA A 1 83 ? -16.268 -1.965 23.953 1.00 93.50 83 ALA A N 1
ATOM 659 C CA . ALA A 1 83 ? -17.171 -1.000 24.574 1.00 93.50 83 ALA A CA 1
ATOM 660 C C . ALA A 1 83 ? -18.471 -1.665 25.052 1.00 93.50 83 ALA A C 1
ATOM 662 O O . ALA A 1 83 ? -18.929 -1.408 26.167 1.00 93.50 83 ALA A O 1
ATOM 663 N N . TYR A 1 84 ? -19.036 -2.562 24.242 1.00 94.81 84 TYR A N 1
ATOM 664 C CA . TYR A 1 84 ? -20.218 -3.337 24.606 1.00 94.81 84 TYR A CA 1
ATOM 665 C C . TYR A 1 84 ? -19.960 -4.246 25.818 1.00 94.81 84 TYR A C 1
ATOM 667 O O . TYR A 1 84 ? -20.708 -4.197 26.797 1.00 94.81 84 TYR A O 1
ATOM 675 N N . LEU A 1 85 ? -18.864 -5.014 25.801 1.00 90.81 85 LEU A N 1
ATOM 676 C CA . LEU A 1 85 ? -18.486 -5.888 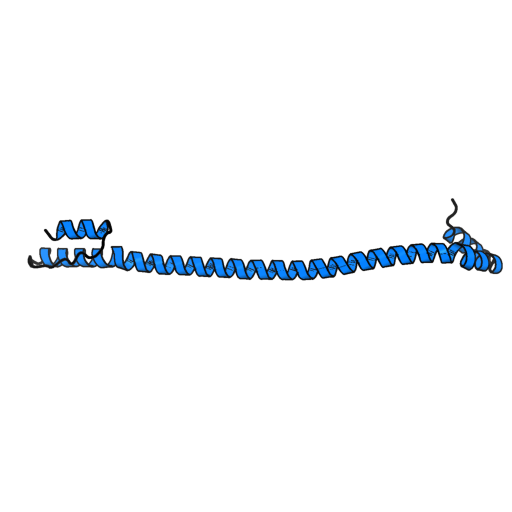26.913 1.00 90.81 85 LEU A CA 1
ATOM 677 C C . LEU A 1 85 ? -18.248 -5.113 28.209 1.00 90.81 85 LEU A C 1
ATOM 679 O O . LEU A 1 85 ? -18.723 -5.541 29.260 1.00 90.81 85 LEU A O 1
ATOM 683 N N . LEU A 1 86 ? -17.555 -3.974 28.147 1.00 89.50 86 LEU A N 1
ATOM 684 C CA . LEU A 1 86 ? -17.312 -3.120 29.311 1.00 89.50 86 LEU A CA 1
ATOM 685 C C . LEU A 1 86 ? -18.614 -2.528 29.862 1.00 89.50 86 LEU A C 1
ATOM 687 O O . LEU A 1 86 ? -18.806 -2.496 31.077 1.00 89.50 86 LEU A O 1
ATOM 691 N N . THR A 1 87 ? -19.532 -2.117 28.984 1.00 90.56 87 THR A N 1
ATOM 692 C CA . THR A 1 87 ? -20.831 -1.570 29.397 1.00 90.56 87 THR A CA 1
ATOM 693 C C . THR A 1 87 ? -21.624 -2.597 30.204 1.00 90.56 87 THR A C 1
ATOM 695 O O . THR A 1 87 ? -22.130 -2.281 31.280 1.00 90.56 87 THR A O 1
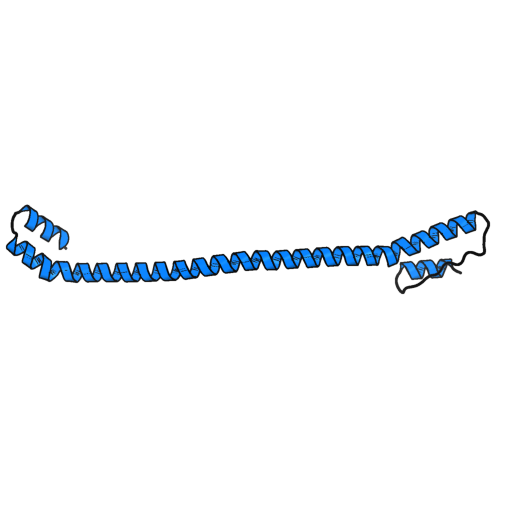ATOM 698 N N . ILE A 1 88 ? -21.692 -3.841 29.726 1.00 87.31 88 ILE A N 1
ATOM 699 C CA . ILE A 1 88 ? -22.432 -4.913 30.406 1.00 87.31 88 ILE A CA 1
ATOM 700 C C . ILE A 1 88 ? -21.693 -5.416 31.646 1.00 87.31 88 ILE A C 1
ATOM 702 O O . ILE A 1 88 ? -22.325 -5.701 32.656 1.00 87.31 88 ILE A O 1
ATOM 706 N N . SER A 1 89 ? -20.367 -5.521 31.591 1.00 84.88 89 SER A N 1
ATOM 707 C CA . SER A 1 89 ? -19.583 -6.140 32.666 1.00 84.88 89 SER A CA 1
ATOM 708 C C . SER A 1 89 ? -19.290 -5.198 33.831 1.00 84.88 89 SER A C 1
ATOM 710 O O . SER A 1 89 ? -19.038 -5.675 34.933 1.00 84.88 89 SER A O 1
ATOM 712 N N . ILE A 1 90 ? -19.283 -3.882 33.593 1.00 87.12 90 ILE A N 1
ATOM 713 C CA . ILE A 1 90 ? -18.862 -2.882 34.582 1.00 87.12 90 ILE A CA 1
ATOM 714 C C . ILE A 1 90 ? -19.937 -1.815 34.774 1.00 87.12 90 ILE A C 1
ATOM 716 O O . ILE A 1 90 ? -20.415 -1.618 35.890 1.00 87.12 90 ILE A O 1
ATOM 720 N N . THR A 1 91 ? -20.334 -1.122 33.703 1.00 88.06 91 THR A N 1
ATOM 721 C CA . THR A 1 91 ? -21.206 0.058 33.819 1.00 88.06 91 THR A CA 1
ATOM 722 C C . THR A 1 91 ? -22.596 -0.293 34.344 1.00 88.06 91 THR A C 1
ATOM 724 O O . THR A 1 91 ? -23.095 0.385 35.241 1.00 88.06 91 THR A O 1
ATOM 727 N N . VAL A 1 92 ? -23.219 -1.352 33.817 1.00 85.44 92 VAL A N 1
ATOM 728 C CA . VAL A 1 92 ? -24.553 -1.792 34.254 1.00 85.44 92 VAL A CA 1
ATOM 729 C C . VAL A 1 92 ? -24.541 -2.283 35.712 1.00 85.44 92 VAL A C 1
ATOM 731 O O . VAL A 1 92 ? -25.322 -1.750 36.502 1.00 85.44 92 VAL A O 1
ATOM 734 N N . PRO A 1 93 ? -23.648 -3.201 36.132 1.00 83.56 93 PRO A N 1
ATOM 735 C CA . PRO A 1 93 ? -23.634 -3.671 37.512 1.00 83.56 93 PRO A CA 1
ATOM 736 C C . PRO A 1 93 ? -23.311 -2.566 38.523 1.00 83.56 93 PRO A C 1
ATOM 738 O O . PRO A 1 93 ? -23.960 -2.494 39.562 1.00 83.56 93 PRO A O 1
ATOM 741 N N . LEU A 1 94 ? -22.380 -1.653 38.213 1.00 86.06 94 LEU A N 1
ATOM 742 C CA . LEU A 1 94 ? -22.089 -0.512 39.092 1.00 86.06 94 LEU A CA 1
ATOM 743 C C . LEU A 1 94 ? -23.302 0.395 39.285 1.00 86.06 94 LEU A C 1
ATOM 745 O O . LEU A 1 94 ? -23.560 0.839 40.402 1.00 86.06 94 LEU A O 1
ATOM 749 N N . LYS A 1 95 ? -24.068 0.650 38.219 1.00 86.25 95 LYS A N 1
ATOM 750 C CA . LYS A 1 95 ? -25.301 1.431 38.323 1.00 86.25 95 LYS A CA 1
ATOM 751 C C . LYS A 1 95 ? -26.302 0.756 39.263 1.00 86.25 95 LYS A C 1
ATOM 753 O O . LYS A 1 95 ? -26.871 1.435 40.110 1.00 86.25 95 LYS A O 1
ATOM 758 N N . ASN A 1 96 ? -26.458 -0.565 39.159 1.00 84.44 96 ASN A N 1
ATOM 759 C CA . ASN A 1 96 ? -27.349 -1.326 40.035 1.00 84.44 96 ASN A CA 1
ATOM 760 C C . ASN A 1 96 ? -26.918 -1.237 41.509 1.00 84.44 96 ASN A C 1
ATOM 762 O O . ASN A 1 96 ? -27.770 -1.054 42.374 1.00 84.44 96 ASN A O 1
ATOM 766 N N . VAL A 1 97 ? -25.610 -1.296 41.802 1.00 84.88 97 VAL A N 1
ATOM 767 C CA . VAL A 1 97 ? -25.088 -1.117 43.174 1.00 84.88 97 VAL A CA 1
ATOM 768 C C . VAL A 1 97 ? -25.396 0.272 43.713 1.00 84.88 97 VAL A C 1
ATOM 770 O O . VAL A 1 97 ? -25.824 0.397 44.856 1.00 84.88 97 VAL A O 1
ATOM 773 N N . ILE A 1 98 ? -25.181 1.315 42.907 1.00 87.00 98 ILE A N 1
ATOM 774 C CA . ILE A 1 98 ? -25.439 2.697 43.327 1.00 87.00 98 ILE A CA 1
ATOM 775 C C . ILE A 1 98 ? -26.924 2.874 43.658 1.00 87.00 98 ILE A C 1
ATOM 777 O O . ILE A 1 98 ? -27.247 3.364 44.735 1.00 87.00 98 ILE A O 1
ATOM 781 N N . THR A 1 99 ? -27.823 2.401 42.790 1.00 86.75 99 THR A N 1
ATOM 782 C CA . THR A 1 99 ? -29.270 2.457 43.043 1.00 86.75 99 THR A CA 1
ATOM 783 C C . THR A 1 99 ? -29.661 1.670 44.296 1.00 86.75 99 THR A C 1
ATOM 785 O O . THR A 1 99 ? -30.448 2.156 45.103 1.00 86.75 99 THR A O 1
ATOM 788 N N . ALA A 1 100 ? -29.073 0.492 44.517 1.00 85.25 100 ALA A N 1
ATOM 789 C CA . ALA A 1 100 ? -29.340 -0.280 45.726 1.00 85.25 100 ALA A CA 1
ATOM 790 C C . ALA A 1 100 ? -28.864 0.434 47.002 1.00 85.25 100 ALA A C 1
ATOM 792 O O . ALA A 1 100 ? -29.567 0.442 48.012 1.00 85.25 100 ALA A O 1
ATOM 793 N N . ALA A 1 101 ? -27.695 1.078 46.956 1.00 86.00 101 ALA A N 1
ATOM 794 C CA . ALA A 1 101 ? -27.178 1.867 48.068 1.00 86.00 101 ALA A CA 1
ATOM 795 C C . ALA A 1 101 ? -28.074 3.079 48.385 1.00 86.00 101 ALA A C 1
ATOM 797 O O . ALA A 1 101 ? -28.274 3.402 49.557 1.00 86.00 101 ALA A O 1
ATOM 798 N N . GLU A 1 102 ? -28.645 3.723 47.363 1.00 88.00 102 GLU A N 1
ATOM 799 C CA . GLU A 1 102 ? -29.612 4.815 47.525 1.00 88.00 102 GLU A CA 1
ATOM 800 C C . GLU A 1 102 ? -30.912 4.339 48.196 1.00 88.00 102 GLU A C 1
ATOM 802 O O . GLU A 1 102 ? -31.404 5.002 49.109 1.00 88.00 102 GLU A O 1
ATOM 807 N N . GLU A 1 103 ? -31.445 3.172 47.815 1.00 86.56 103 GLU A N 1
ATOM 808 C CA . GLU A 1 103 ? -32.636 2.592 48.456 1.00 86.56 103 GLU A CA 1
ATOM 809 C C . GLU A 1 103 ? -32.396 2.224 49.927 1.00 86.56 103 GLU A C 1
ATOM 811 O O . GLU A 1 103 ? -33.235 2.517 50.787 1.00 86.56 103 GLU A O 1
ATOM 816 N N . ILE A 1 104 ? -31.226 1.653 50.232 1.00 86.94 104 ILE A N 1
ATOM 817 C CA . ILE A 1 104 ? -30.807 1.345 51.606 1.00 86.94 104 ILE A CA 1
ATOM 818 C C . ILE A 1 104 ? -30.708 2.627 52.437 1.00 86.94 104 ILE A C 1
ATOM 820 O O . ILE A 1 104 ? -31.235 2.683 53.550 1.00 86.94 104 ILE A O 1
ATOM 824 N N . ALA A 1 105 ? -30.089 3.680 51.895 1.00 86.75 105 ALA A N 1
ATOM 825 C CA . ALA A 1 105 ? -30.011 4.982 52.556 1.00 86.75 105 ALA A CA 1
ATOM 826 C C . ALA A 1 105 ? -31.399 5.619 52.771 1.00 86.75 105 ALA A C 1
ATOM 828 O O . ALA A 1 105 ? -31.608 6.323 53.759 1.00 86.75 105 ALA A O 1
ATOM 829 N N . GLY A 1 106 ? -32.359 5.332 51.886 1.00 87.75 106 GLY A N 1
ATOM 830 C CA . GLY A 1 106 ? -33.769 5.712 52.012 1.00 87.75 106 GLY A CA 1
ATOM 831 C C . GLY A 1 106 ? -34.568 4.903 53.043 1.00 87.75 106 GLY A C 1
ATOM 832 O O . GLY A 1 106 ? -35.747 5.189 53.251 1.00 87.75 106 GLY A O 1
ATOM 833 N N . GLY A 1 107 ? -33.951 3.915 53.702 1.00 84.31 107 GLY A N 1
ATOM 834 C CA . GLY A 1 107 ? -34.569 3.093 54.744 1.00 84.31 107 GLY A CA 1
ATOM 835 C C . GLY A 1 107 ? -35.182 1.778 54.251 1.00 84.31 107 GLY A C 1
ATOM 836 O O . GLY A 1 107 ? -35.765 1.052 55.058 1.00 84.31 107 GLY A O 1
ATOM 837 N N . ASN A 1 108 ? -35.043 1.438 52.964 1.00 83.81 108 ASN A N 1
ATOM 838 C CA . ASN A 1 108 ? -35.425 0.126 52.446 1.00 83.81 108 ASN A CA 1
ATOM 839 C C . ASN A 1 108 ? -34.246 -0.850 52.565 1.00 83.81 108 ASN A C 1
ATOM 841 O O . ASN A 1 108 ? -33.331 -0.830 51.753 1.00 83.81 108 ASN A O 1
ATOM 845 N N . LEU A 1 109 ? -34.273 -1.730 53.566 1.00 79.06 109 LEU A N 1
ATOM 846 C CA . LEU A 1 109 ? -33.234 -2.751 53.768 1.00 79.06 109 LEU A CA 1
ATOM 847 C C . LEU A 1 109 ? -33.483 -4.044 52.972 1.00 79.06 109 LEU A C 1
ATOM 849 O O . LEU A 1 109 ? -32.670 -4.961 53.033 1.00 79.06 109 LEU A O 1
ATOM 853 N N . HIS A 1 110 ? -34.599 -4.148 52.247 1.00 80.00 110 HIS A N 1
ATOM 854 C CA . HIS A 1 110 ? -34.943 -5.330 51.459 1.00 80.00 110 HIS A CA 1
ATOM 855 C C . HIS A 1 110 ? -34.651 -5.099 49.971 1.00 80.00 110 HIS A C 1
ATOM 857 O O . HIS A 1 110 ? -35.550 -5.153 49.131 1.00 80.00 110 HIS A O 1
ATOM 863 N N . VAL A 1 111 ? -33.388 -4.806 49.649 1.00 78.62 111 VAL A N 1
ATOM 864 C CA . VAL A 1 111 ? -32.933 -4.577 48.271 1.00 78.62 111 VAL A CA 1
ATOM 865 C C . VAL A 1 111 ? -32.219 -5.817 47.754 1.00 78.62 111 VAL A C 1
ATOM 867 O O . VAL A 1 111 ? -31.320 -6.343 48.406 1.00 78.62 111 VAL A O 1
ATOM 870 N N . LYS A 1 112 ? -32.614 -6.293 46.572 1.00 75.44 112 LYS A N 1
ATOM 871 C CA . LYS A 1 112 ? -32.002 -7.457 45.927 1.00 75.44 112 LYS A CA 1
ATOM 872 C C . LYS A 1 112 ? -30.935 -6.993 44.938 1.00 75.44 112 LYS A C 1
ATOM 874 O O . LYS A 1 112 ? -31.255 -6.317 43.963 1.00 75.44 112 LYS A O 1
ATOM 879 N N . ILE A 1 113 ? -29.682 -7.376 45.171 1.00 74.81 113 ILE A N 1
ATOM 880 C CA . ILE A 1 113 ? -28.562 -7.079 44.271 1.00 74.81 113 ILE A CA 1
ATOM 881 C C . ILE A 1 113 ? -28.245 -8.345 43.478 1.00 74.81 113 ILE A C 1
ATOM 883 O O . ILE A 1 113 ? -27.680 -9.292 44.010 1.00 74.81 113 ILE A O 1
ATOM 887 N N . GLU A 1 114 ? -28.614 -8.378 42.199 1.00 71.06 114 GLU A N 1
ATOM 888 C CA . GLU A 1 114 ? -28.326 -9.529 41.338 1.00 71.06 114 GLU A CA 1
ATOM 889 C C . GLU A 1 114 ? -26.897 -9.448 40.787 1.00 71.06 114 GLU A C 1
ATOM 891 O O . GLU A 1 114 ? -26.543 -8.534 40.038 1.00 71.06 114 GLU A O 1
ATOM 896 N N . ALA A 1 115 ? -26.063 -10.413 41.178 1.00 69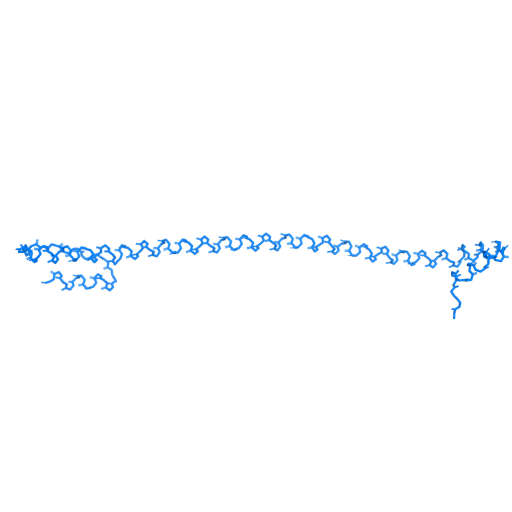.44 115 ALA A N 1
ATOM 897 C CA . ALA A 1 115 ? -24.660 -10.491 40.793 1.00 69.44 115 ALA A CA 1
ATOM 898 C C . ALA A 1 115 ? -24.412 -11.658 39.821 1.00 69.44 115 ALA A C 1
ATOM 900 O O . ALA A 1 115 ? -24.042 -12.767 40.219 1.00 69.44 115 ALA A O 1
ATOM 901 N N . GLU A 1 116 ? -24.575 -11.397 38.525 1.00 70.25 116 GLU A N 1
ATOM 902 C CA . GLU A 1 116 ? -24.261 -12.355 37.459 1.00 70.25 116 GLU A CA 1
ATOM 903 C C . GLU A 1 116 ? -22.857 -12.122 36.874 1.00 70.25 116 GLU A C 1
ATOM 905 O O . GLU A 1 116 ? -22.367 -10.994 36.801 1.00 70.25 116 GLU A O 1
ATOM 910 N N . GLY A 1 117 ? -22.176 -13.207 36.487 1.00 74.31 117 GLY A N 1
ATOM 911 C CA . GLY A 1 117 ? -20.827 -13.176 35.908 1.00 74.31 117 GLY A CA 1
ATOM 912 C C . GLY A 1 117 ? -19.722 -13.797 36.775 1.00 74.31 117 GLY A C 1
ATOM 913 O O . GLY A 1 117 ? -19.942 -14.248 37.902 1.00 74.31 117 GLY A O 1
ATOM 914 N N . ASN A 1 118 ? -18.514 -13.842 36.205 1.00 77.88 118 ASN A N 1
ATOM 915 C CA . ASN A 1 118 ? -17.320 -14.475 36.787 1.00 77.88 118 ASN A CA 1
ATOM 916 C C . ASN A 1 118 ? -16.097 -13.534 36.808 1.00 77.88 118 ASN A C 1
ATOM 918 O O . ASN A 1 118 ? -14.963 -14.005 36.838 1.00 77.88 118 ASN A O 1
ATOM 922 N N . ASN A 1 119 ? -16.313 -12.217 36.759 1.00 82.00 119 ASN A N 1
ATOM 923 C CA . ASN A 1 119 ? -15.244 -11.213 36.788 1.00 82.00 119 ASN A CA 1
ATOM 924 C C . ASN A 1 119 ? -15.087 -10.585 38.188 1.00 82.00 119 ASN A C 1
ATOM 926 O O . ASN A 1 119 ? -15.845 -10.882 39.118 1.00 82.00 119 ASN A O 1
ATOM 930 N N . GLU A 1 120 ? -14.085 -9.722 38.342 1.00 80.06 120 GLU A N 1
ATOM 931 C CA . GLU A 1 120 ? -13.776 -9.022 39.589 1.00 80.06 120 GLU A CA 1
ATOM 932 C C . GLU A 1 120 ? -14.946 -8.142 40.053 1.00 80.06 120 GLU A C 1
ATOM 934 O O . GLU A 1 120 ? -15.236 -8.086 41.247 1.00 80.06 120 GLU A O 1
ATOM 939 N N . THR A 1 121 ? -15.676 -7.510 39.125 1.00 82.50 121 THR A N 1
ATOM 940 C CA . THR A 1 121 ? -16.855 -6.690 39.445 1.00 82.50 121 THR A CA 1
ATOM 941 C C . THR A 1 121 ? -17.959 -7.539 40.078 1.00 82.50 121 THR A C 1
ATOM 943 O O . THR A 1 121 ? -18.469 -7.178 41.138 1.00 82.50 121 THR A O 1
ATOM 946 N N . THR A 1 122 ? -18.277 -8.706 39.509 1.00 80.38 122 THR A N 1
ATOM 947 C CA . THR A 1 122 ? -19.268 -9.630 40.077 1.00 80.38 122 THR A CA 1
ATOM 948 C C . THR A 1 122 ? -18.835 -10.164 41.444 1.00 80.38 122 THR A C 1
ATOM 950 O O . THR A 1 122 ? -19.676 -10.325 42.327 1.00 80.38 122 THR A O 1
ATOM 953 N N . GLN A 1 123 ? -17.542 -10.438 41.654 1.00 81.19 123 GLN A N 1
ATOM 954 C CA . GLN A 1 123 ? -17.048 -10.871 42.968 1.00 81.19 123 GLN A CA 1
ATOM 955 C C . GLN A 1 123 ? -17.289 -9.811 44.046 1.00 81.19 123 GLN A C 1
ATOM 957 O O . GLN A 1 123 ? -17.717 -10.156 45.146 1.00 81.19 123 GLN A O 1
ATOM 962 N N . VAL A 1 124 ? -17.072 -8.532 43.722 1.00 82.44 124 VAL A N 1
ATOM 963 C CA . VAL A 1 124 ? -17.363 -7.422 44.639 1.00 82.44 124 VAL A CA 1
ATOM 964 C C . VAL A 1 124 ? -18.862 -7.329 44.924 1.00 82.44 124 VAL A C 1
ATOM 966 O O . VAL A 1 124 ? -19.249 -7.256 46.085 1.00 82.44 124 VAL A O 1
ATOM 969 N N . LEU A 1 125 ? -19.714 -7.407 43.898 1.00 80.69 125 LEU A N 1
ATOM 970 C CA . LEU A 1 125 ? -21.175 -7.403 44.061 1.00 80.69 125 LEU A CA 1
ATOM 971 C C . LEU A 1 125 ? -21.669 -8.514 45.002 1.00 80.69 125 LEU A C 1
ATOM 973 O O . LEU A 1 125 ? -22.425 -8.238 45.930 1.00 80.69 125 LEU A O 1
ATOM 977 N N . LYS A 1 126 ? -21.189 -9.750 44.818 1.00 79.81 126 LYS A N 1
ATOM 978 C CA . LYS A 1 126 ? -21.537 -10.899 45.675 1.00 79.81 126 LYS A CA 1
ATOM 979 C C . LYS A 1 126 ? -21.116 -10.713 47.133 1.00 79.81 126 LYS A C 1
ATOM 981 O O . LYS A 1 126 ? -21.728 -11.292 48.024 1.00 79.81 126 LYS A O 1
ATOM 986 N N . ALA A 1 127 ? -20.059 -9.943 47.389 1.00 77.81 127 ALA A N 1
ATOM 987 C CA . ALA A 1 127 ? -19.619 -9.648 48.750 1.00 77.81 127 ALA A CA 1
ATOM 988 C C . ALA A 1 127 ? -20.535 -8.637 49.460 1.00 77.81 127 ALA A C 1
ATOM 990 O O . ALA A 1 127 ? -20.606 -8.663 50.685 1.00 77.81 127 ALA A O 1
ATOM 991 N N . VAL A 1 128 ? -21.222 -7.771 48.706 1.00 73.25 128 VAL A N 1
ATOM 992 C CA . VAL A 1 128 ? -22.123 -6.727 49.230 1.00 73.25 128 VAL A CA 1
ATOM 993 C C . VAL A 1 128 ? -23.559 -7.232 49.413 1.00 73.25 128 VAL A C 1
ATOM 995 O O . VAL A 1 128 ? -24.295 -6.684 50.219 1.00 73.25 128 VAL A O 1
ATOM 998 N N . GLU A 1 129 ? -23.959 -8.293 48.708 1.00 67.06 129 GLU A N 1
ATOM 999 C CA . GLU A 1 129 ? -25.279 -8.934 48.864 1.00 67.06 129 GLU A CA 1
ATOM 1000 C C . GLU A 1 129 ? -25.476 -9.611 50.242 1.00 67.06 129 GLU A C 1
ATOM 1002 O O . GLU A 1 129 ? -26.592 -9.981 50.601 1.00 67.06 129 GLU A O 1
ATOM 1007 N N . LYS A 1 130 ? -24.397 -9.806 51.007 1.00 55.75 130 LYS A N 1
ATOM 1008 C CA . LYS A 1 130 ? -24.376 -10.584 52.251 1.00 55.75 130 LYS A CA 1
ATOM 1009 C C . LYS A 1 130 ? -24.662 -9.748 53.494 1.00 55.75 130 LYS A C 1
ATOM 1011 O O . LYS A 1 130 ? -25.364 -10.288 54.378 1.00 55.75 130 LYS A O 1
#

pLDDT: mean 83.84, std 11.3, range [44.31, 97.38]